Protein AF-A0A4W5M782-F1 (afdb_monomer)

Nearest PDB structures (foldseek):
  8wnt-assembly1_B  TM=6.513E-01  e=7.048E-03  Homo sapiens
  8ida-assembly1_B  TM=6.377E-01  e=9.836E-03  Homo sapiens

Organism: NCBI:txid62062

Secondary structure (DSSP, 8-state):
-HHHHHHHHHHHHH-TTSPPS----THHHHHHHHHHHHHHHHHHHHH-HHHHHHHHHHHHHHHHHHHHHHHS-TTSS-HHHHHHHHHHHHHHHHHHHHHHHHHHHHHHHH-

Foldseek 3Di:
DLVVLVVVVVCCVPPVPDDDPDDDDNVVSVVVSVCCCVCVLVVCCVVPVPVSVVVVVVVVVVVVVVVCVVPDDPVPDPVVVVVCVVVVVVVVVVVVVVVVVVVVVVVVVVD

Sequence (111 aa):
MGLSIAGQIYLRWKEPDRPRPLKLTLLYPIIFCCCTVLFLVAVPLYSDTINSLIGIAIALSGVPVYFLGIHLPESKCPPYITKLQHELPSLNKTLSSACFQIRTDLYSCLV

Solvent-accessible surface area (backbone atoms only — not comparable to full-atom values): 6604 Å² total; per-residue (Å²): 111,61,67,60,53,49,50,58,53,49,49,51,71,76,52,70,85,63,91,71,98,68,95,72,69,74,64,57,64,52,54,48,43,54,52,48,52,56,48,67,48,50,51,46,48,70,76,42,40,68,66,45,48,52,53,50,52,56,60,55,50,49,53,62,52,48,52,47,63,73,71,47,58,88,90,66,64,60,73,65,58,60,52,48,63,62,55,52,55,59,55,51,51,53,53,54,52,48,52,52,48,53,52,51,56,54,52,65,76,75,109

Structure (mmCIF, N/CA/C/O backbone):
data_AF-A0A4W5M782-F1
#
_entry.id   AF-A0A4W5M782-F1
#
loop_
_atom_site.group_PDB
_atom_site.id
_atom_site.type_symbol
_atom_site.label_atom_id
_atom_site.label_alt_id
_atom_site.label_comp_id
_atom_site.label_asym_id
_atom_site.label_entity_id
_atom_site.label_seq_id
_atom_site.pdbx_PDB_ins_code
_atom_site.Cartn_x
_atom_site.Cartn_y
_atom_site.Cartn_z
_atom_site.occupancy
_atom_site.B_iso_or_equiv
_atom_site.auth_seq_id
_atom_site.auth_comp_id
_atom_site.auth_asym_id
_atom_site.auth_atom_id
_atom_site.pdbx_PDB_model_num
ATOM 1 N N . MET A 1 1 ? -0.919 2.264 -5.252 1.00 66.44 1 MET A N 1
ATOM 2 C CA . MET A 1 1 ? -1.216 3.046 -6.476 1.00 66.44 1 MET A CA 1
ATOM 3 C C . MET A 1 1 ? -2.379 2.461 -7.280 1.00 66.44 1 MET A C 1
ATOM 5 O O . MET A 1 1 ? -3.352 3.172 -7.490 1.00 66.44 1 MET A O 1
ATOM 9 N N . GLY A 1 2 ? -2.348 1.174 -7.664 1.00 76.75 2 GLY A N 1
ATOM 10 C CA . GLY A 1 2 ? -3.440 0.545 -8.435 1.00 76.75 2 GLY A CA 1
ATOM 11 C C . GLY A 1 2 ? -4.813 0.561 -7.745 1.00 76.75 2 GLY A C 1
ATOM 12 O O . GLY A 1 2 ? -5.808 0.905 -8.372 1.00 76.75 2 GLY A O 1
ATOM 13 N N . LEU A 1 3 ? -4.864 0.305 -6.431 1.00 80.25 3 LEU A N 1
ATOM 14 C CA . LEU A 1 3 ? -6.109 0.346 -5.643 1.00 80.25 3 LEU A CA 1
ATOM 15 C C . LEU A 1 3 ? -6.786 1.726 -5.651 1.00 80.25 3 LEU A C 1
ATOM 17 O O . LEU A 1 3 ? -8.007 1.815 -5.725 1.00 80.25 3 LEU A O 1
ATOM 21 N N . SER A 1 4 ? -6.008 2.811 -5.631 1.00 82.69 4 SER A N 1
ATOM 22 C CA . SER A 1 4 ? -6.537 4.179 -5.691 1.00 82.69 4 SER A CA 1
ATOM 23 C C . SER A 1 4 ? -7.182 4.471 -7.049 1.00 82.69 4 SER A C 1
ATOM 25 O O . SER A 1 4 ? -8.255 5.068 -7.107 1.00 82.69 4 SER A O 1
ATOM 27 N N . ILE A 1 5 ? -6.571 3.998 -8.142 1.00 83.25 5 ILE A N 1
ATOM 28 C CA . ILE A 1 5 ? -7.117 4.114 -9.504 1.00 83.25 5 ILE A CA 1
ATOM 29 C C . ILE A 1 5 ? -8.385 3.264 -9.639 1.00 83.25 5 ILE A C 1
ATOM 31 O O . ILE A 1 5 ? -9.397 3.747 -10.147 1.00 83.25 5 ILE A O 1
ATOM 35 N N . ALA A 1 6 ? -8.363 2.032 -9.126 1.00 82.94 6 ALA A N 1
ATOM 36 C CA . ALA A 1 6 ? -9.532 1.160 -9.087 1.00 82.94 6 ALA A CA 1
ATOM 37 C C . ALA A 1 6 ? -10.683 1.793 -8.290 1.00 82.94 6 ALA A C 1
ATOM 39 O O . ALA A 1 6 ? -11.818 1.767 -8.752 1.00 82.94 6 ALA A O 1
ATOM 40 N N . GLY A 1 7 ? -10.399 2.450 -7.161 1.00 84.81 7 GLY A N 1
ATOM 41 C CA . GLY A 1 7 ? -11.391 3.206 -6.391 1.00 84.81 7 GLY A CA 1
ATOM 42 C C . GLY A 1 7 ? -11.995 4.372 -7.180 1.00 84.81 7 GLY A C 1
ATOM 43 O O . GLY A 1 7 ? -13.209 4.565 -7.169 1.00 84.81 7 GLY A O 1
ATOM 44 N N . GLN A 1 8 ? -11.176 5.109 -7.936 1.00 80.88 8 GLN A N 1
ATOM 45 C CA . GLN A 1 8 ? -11.651 6.179 -8.824 1.00 80.88 8 GLN A CA 1
ATOM 46 C C . GLN A 1 8 ? -12.520 5.655 -9.982 1.00 80.88 8 GLN A C 1
ATOM 48 O O . GLN A 1 8 ? -13.463 6.332 -10.399 1.00 80.88 8 GLN A O 1
ATOM 53 N N . ILE A 1 9 ? -12.226 4.463 -10.511 1.00 82.81 9 ILE A N 1
ATOM 54 C CA . ILE A 1 9 ? -13.053 3.782 -11.522 1.00 82.81 9 ILE A CA 1
ATOM 55 C C . ILE A 1 9 ? -14.350 3.259 -10.889 1.00 82.81 9 ILE A C 1
ATOM 57 O O . ILE A 1 9 ? -15.429 3.455 -11.442 1.00 82.81 9 ILE A O 1
ATOM 61 N N . TYR A 1 10 ? -14.266 2.670 -9.699 1.00 84.56 10 TYR A N 1
ATOM 62 C CA . TYR A 1 10 ? -15.411 2.147 -8.959 1.00 84.56 10 TYR A CA 1
ATOM 63 C C . TYR A 1 10 ? -16.421 3.252 -8.614 1.00 84.56 10 TYR A C 1
ATOM 65 O O . TYR A 1 10 ? -17.614 3.107 -8.872 1.00 84.56 10 TYR A O 1
ATOM 73 N N . LEU A 1 11 ? -15.945 4.403 -8.128 1.00 80.31 11 LEU A N 1
ATOM 74 C CA . LEU A 1 11 ? -16.775 5.586 -7.865 1.00 80.31 11 LEU A CA 1
ATOM 75 C C . LEU A 1 11 ? -17.419 6.156 -9.140 1.00 80.31 11 LEU A C 1
ATOM 77 O O . LEU A 1 11 ? -18.505 6.727 -9.073 1.00 80.31 11 LEU A O 1
ATOM 81 N N . ARG A 1 12 ? -16.790 5.994 -10.315 1.00 77.19 12 ARG A N 1
ATOM 82 C CA . ARG A 1 12 ? -17.419 6.351 -11.600 1.00 77.19 12 ARG A CA 1
ATOM 83 C C . ARG A 1 12 ? -18.587 5.439 -11.957 1.00 77.19 12 ARG A C 1
ATOM 85 O O . ARG A 1 12 ? -19.510 5.915 -12.608 1.00 77.19 12 ARG A O 1
ATOM 92 N N . TRP A 1 13 ? -18.546 4.173 -11.547 1.00 75.81 13 TRP A N 1
ATOM 93 C CA . TRP A 1 13 ? -19.616 3.223 -11.838 1.00 75.81 13 TRP A CA 1
ATOM 94 C C . TRP A 1 13 ? -20.764 3.306 -10.826 1.00 75.81 13 TRP A C 1
ATOM 96 O O . TRP A 1 13 ? -21.921 3.191 -11.212 1.00 75.81 13 TRP A O 1
ATOM 106 N N . LYS A 1 14 ? -20.455 3.556 -9.546 1.00 79.81 14 LYS A N 1
ATOM 107 C CA . LYS A 1 14 ? -21.457 3.607 -8.470 1.00 79.81 14 LYS A CA 1
ATOM 108 C C . LYS A 1 14 ? -22.229 4.929 -8.389 1.00 79.81 14 LYS A C 1
ATOM 110 O O . LYS A 1 14 ? -23.407 4.909 -8.060 1.00 79.81 14 LYS A O 1
ATOM 115 N N . GLU A 1 15 ? -21.590 6.062 -8.688 1.00 77.69 15 GLU A N 1
ATOM 116 C CA . GLU A 1 15 ? -22.208 7.396 -8.600 1.00 77.69 15 GLU A CA 1
ATOM 117 C C . GLU A 1 15 ? -21.916 8.215 -9.871 1.00 77.69 15 GLU A C 1
ATOM 119 O O . GLU A 1 15 ? -20.975 9.019 -9.887 1.00 77.69 15 GLU A O 1
ATOM 124 N N . PRO A 1 16 ? -22.674 8.012 -10.968 1.00 70.50 16 PRO A N 1
ATOM 125 C CA . PRO A 1 16 ? -22.438 8.692 -12.242 1.00 70.50 16 PRO A CA 1
ATOM 126 C C . PRO A 1 16 ? -22.775 10.196 -12.212 1.00 70.50 16 PRO A C 1
ATOM 128 O O . PRO A 1 16 ? -22.051 10.960 -12.852 1.00 70.50 16 PRO A O 1
ATOM 131 N N . ASP A 1 17 ? -23.769 10.619 -11.421 1.00 70.25 17 ASP A N 1
ATOM 132 C CA . ASP A 1 17 ? -24.411 11.951 -11.474 1.00 70.25 17 ASP A CA 1
ATOM 133 C C . ASP A 1 17 ? -23.701 13.094 -10.725 1.00 70.25 17 ASP A C 1
ATOM 135 O O . ASP A 1 17 ? -24.172 14.232 -10.706 1.00 70.25 17 ASP A O 1
ATOM 139 N N . ARG A 1 18 ? -22.549 12.845 -10.095 1.00 74.00 18 ARG A N 1
ATOM 140 C CA . ARG A 1 18 ? -21.767 13.927 -9.472 1.00 74.00 18 ARG A CA 1
ATOM 141 C C . ARG A 1 18 ? -21.149 14.823 -10.563 1.00 74.00 18 ARG A C 1
ATOM 143 O O . ARG A 1 18 ? -20.486 14.287 -11.453 1.00 74.00 18 ARG A O 1
ATOM 150 N N . PRO A 1 19 ? -21.268 16.166 -10.495 1.00 67.06 19 PRO A N 1
ATOM 151 C CA . PRO A 1 19 ? -20.644 17.066 -11.467 1.00 67.06 19 PRO A CA 1
ATOM 152 C C . PRO A 1 19 ? -19.114 16.937 -11.404 1.00 67.06 19 PRO A C 1
ATOM 154 O O . PRO A 1 19 ? -18.500 17.191 -10.367 1.00 67.06 19 PRO A O 1
ATOM 157 N N . ARG A 1 20 ? -18.487 16.496 -12.506 1.00 67.38 20 ARG A N 1
ATOM 158 C CA . ARG A 1 20 ? -17.038 16.226 -12.568 1.00 67.38 20 ARG A CA 1
ATOM 159 C C . ARG A 1 20 ? -16.299 17.359 -13.299 1.00 67.38 20 ARG A C 1
ATOM 161 O O . ARG A 1 20 ? -16.560 17.556 -14.484 1.00 67.38 20 ARG A O 1
ATOM 168 N N . PRO A 1 21 ? -15.331 18.045 -12.660 1.00 60.12 21 PRO A N 1
ATOM 169 C CA . PRO A 1 21 ? -14.547 19.116 -13.288 1.00 60.12 21 PRO A CA 1
ATOM 170 C C . PRO A 1 21 ? -13.463 18.627 -14.275 1.00 60.12 21 PRO A C 1
ATOM 172 O O . PRO A 1 21 ? -12.830 19.444 -14.933 1.00 60.12 21 PRO A O 1
ATOM 175 N N . LEU A 1 22 ? -13.239 17.310 -14.414 1.00 61.69 22 LEU A N 1
ATOM 176 C CA . LEU A 1 22 ? -12.180 16.721 -15.249 1.00 61.69 22 LEU A CA 1
ATOM 177 C C . LEU A 1 22 ? -12.740 15.629 -16.181 1.00 61.69 22 LEU A C 1
ATOM 179 O O . LEU A 1 22 ? -13.140 14.549 -15.734 1.00 61.69 22 LEU A O 1
ATOM 183 N N . LYS A 1 23 ? -12.746 15.901 -17.491 1.00 56.38 23 LYS A N 1
ATOM 184 C CA . LYS A 1 23 ? -13.164 14.973 -18.557 1.00 56.38 23 LYS A CA 1
ATOM 185 C C . LYS A 1 23 ? -11.955 14.163 -19.038 1.00 56.38 23 LYS A C 1
ATOM 187 O O . LYS A 1 23 ? -11.304 14.543 -20.001 1.00 56.38 23 LYS A O 1
ATOM 192 N N . LEU A 1 24 ? -11.630 13.068 -18.348 1.00 65.56 24 LEU A N 1
ATOM 193 C CA . LEU A 1 24 ? -10.604 12.118 -18.799 1.00 65.56 24 LEU A CA 1
ATOM 194 C C . LEU A 1 24 ? -11.236 10.804 -19.267 1.00 65.56 24 LEU A C 1
ATOM 196 O O . LEU A 1 24 ? -12.088 10.238 -18.578 1.00 65.56 24 LEU A O 1
ATOM 200 N N . THR A 1 25 ? -10.778 10.315 -20.420 1.00 73.25 25 THR A N 1
ATOM 201 C CA . THR A 1 25 ? -11.192 9.048 -21.032 1.00 73.25 25 THR A CA 1
ATOM 202 C C . THR A 1 25 ? -10.815 7.870 -20.131 1.00 73.25 25 THR A C 1
ATOM 204 O O . THR A 1 25 ? -9.649 7.682 -19.788 1.00 73.25 25 THR A O 1
ATOM 207 N N . LEU A 1 26 ? -11.802 7.043 -19.778 1.00 72.69 26 LEU A N 1
ATOM 208 C CA . LEU A 1 26 ? -11.675 5.885 -18.875 1.00 72.69 26 LEU A CA 1
ATOM 209 C C . LEU A 1 26 ? -10.728 4.786 -19.401 1.00 72.69 26 LEU A C 1
ATOM 211 O O . LEU A 1 26 ? -10.291 3.924 -18.649 1.00 72.69 26 LEU A O 1
ATOM 215 N N . LEU A 1 27 ? -10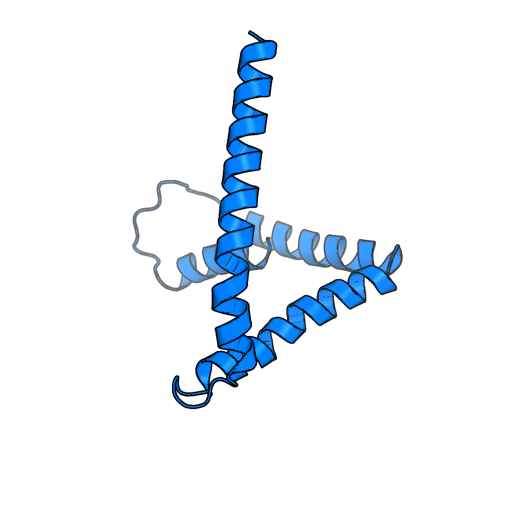.363 4.860 -20.678 1.00 79.44 27 LEU A N 1
ATOM 216 C CA . LEU A 1 27 ? -9.448 3.948 -21.360 1.00 79.44 27 LEU A CA 1
ATOM 217 C C . LEU A 1 27 ? -8.000 4.082 -20.843 1.00 79.44 27 LEU A C 1
ATOM 219 O O . LEU A 1 27 ? -7.319 3.085 -20.610 1.00 79.44 27 LEU A O 1
ATOM 223 N N . TYR A 1 28 ? -7.556 5.313 -20.571 1.00 80.94 28 TYR A N 1
ATOM 224 C CA . TYR A 1 28 ? -6.203 5.605 -20.088 1.00 80.94 28 TYR A CA 1
ATOM 225 C C . TYR A 1 28 ? -5.870 4.954 -18.728 1.00 80.94 28 TYR A C 1
ATOM 227 O O . TYR A 1 28 ? -4.857 4.257 -18.640 1.00 80.94 28 TYR A O 1
ATOM 235 N N . PRO A 1 29 ? -6.696 5.095 -17.666 1.00 79.38 29 PRO A N 1
ATOM 236 C CA . PRO A 1 29 ? -6.397 4.484 -16.373 1.00 79.38 29 PRO A CA 1
ATOM 237 C C . PRO A 1 29 ? -6.450 2.951 -16.397 1.00 79.38 29 PRO A C 1
ATOM 239 O O . PRO A 1 29 ? -5.753 2.331 -15.600 1.00 79.38 29 PRO A O 1
ATOM 242 N N . ILE A 1 30 ? -7.228 2.335 -17.297 1.00 82.81 30 ILE A N 1
ATOM 243 C CA . ILE A 1 30 ? -7.296 0.870 -17.425 1.00 82.81 30 ILE A CA 1
ATOM 244 C C . ILE A 1 30 ? -5.990 0.328 -18.014 1.00 82.81 30 ILE A C 1
ATOM 246 O O . ILE A 1 30 ? -5.364 -0.537 -17.402 1.00 82.81 30 ILE A O 1
ATOM 250 N N . ILE A 1 31 ? -5.541 0.877 -19.150 1.00 86.44 31 ILE A N 1
ATOM 251 C CA . ILE A 1 31 ? -4.278 0.465 -19.787 1.00 86.44 31 ILE A CA 1
ATOM 252 C C . ILE A 1 31 ? -3.101 0.716 -18.846 1.00 86.44 31 ILE A C 1
ATOM 254 O O . ILE A 1 31 ? -2.262 -0.166 -18.658 1.00 86.44 31 ILE A O 1
ATOM 258 N N . PHE A 1 32 ? -3.061 1.894 -18.216 1.00 83.44 32 PHE A N 1
ATOM 259 C CA . PHE A 1 32 ? -2.023 2.219 -17.246 1.00 83.44 32 PHE A CA 1
ATOM 260 C C . PHE A 1 32 ? -2.025 1.222 -16.083 1.00 83.44 32 PHE A C 1
ATOM 262 O O . PHE A 1 32 ? -0.982 0.665 -15.769 1.00 83.44 32 PHE A O 1
ATOM 269 N N . CYS A 1 33 ? -3.185 0.913 -15.493 1.00 84.88 33 CYS A N 1
ATOM 270 C CA . CYS A 1 33 ? -3.271 -0.048 -14.392 1.00 84.88 33 CYS A CA 1
ATOM 271 C C . CYS A 1 33 ? -2.766 -1.443 -14.799 1.00 84.88 33 CYS A C 1
ATOM 273 O O . CYS A 1 33 ? -1.949 -2.016 -14.081 1.00 84.88 33 CYS A O 1
ATOM 275 N N . CYS A 1 34 ? -3.175 -1.964 -15.961 1.00 85.56 34 CYS A N 1
ATOM 276 C CA . CYS A 1 34 ? -2.710 -3.265 -16.451 1.00 85.56 34 CYS A CA 1
ATOM 277 C C . CYS A 1 34 ? -1.193 -3.293 -16.680 1.00 85.56 34 CYS A C 1
ATOM 279 O O . CYS A 1 34 ? -0.520 -4.177 -16.151 1.00 85.56 34 CYS A O 1
ATOM 281 N N . CYS A 1 35 ? -0.643 -2.319 -17.411 1.00 85.25 35 CYS A N 1
ATOM 282 C CA . CYS A 1 35 ? 0.798 -2.247 -17.662 1.00 85.25 35 CYS A CA 1
ATOM 283 C C . CYS A 1 35 ? 1.591 -2.063 -16.368 1.00 85.25 35 CYS A C 1
ATOM 285 O O . CYS A 1 35 ? 2.584 -2.749 -16.150 1.00 85.25 35 CYS A O 1
ATOM 287 N N . THR A 1 36 ? 1.151 -1.164 -15.489 1.00 84.81 36 THR A N 1
ATOM 288 C CA . THR A 1 36 ? 1.831 -0.883 -14.226 1.00 84.81 36 THR A CA 1
ATOM 289 C C . THR A 1 36 ? 1.793 -2.085 -13.293 1.00 84.81 36 THR A C 1
ATOM 291 O O . THR A 1 36 ? 2.823 -2.409 -12.722 1.00 84.81 36 THR A O 1
ATOM 294 N N . VAL A 1 37 ? 0.660 -2.773 -13.137 1.00 84.38 37 VAL A N 1
ATOM 295 C CA . VAL A 1 37 ? 0.588 -3.959 -12.270 1.00 84.38 37 VAL A CA 1
ATOM 296 C C . VAL A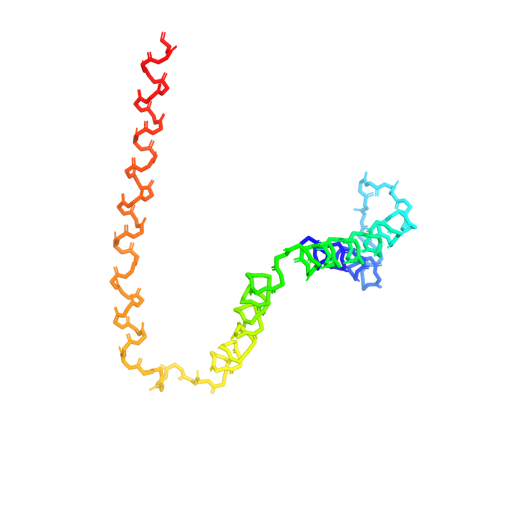 1 37 ? 1.433 -5.093 -12.839 1.00 84.38 37 VAL A C 1
ATOM 298 O O . VAL A 1 37 ? 2.236 -5.656 -12.108 1.00 84.38 37 VAL A O 1
ATOM 301 N N . LEU A 1 38 ? 1.320 -5.402 -14.132 1.00 84.19 38 LEU A N 1
ATOM 302 C CA . LEU A 1 38 ? 2.101 -6.488 -14.728 1.00 84.19 38 LEU A CA 1
ATOM 303 C C . LEU A 1 38 ? 3.604 -6.196 -14.682 1.00 84.19 38 LEU A C 1
ATOM 305 O O . LEU A 1 38 ? 4.375 -7.047 -14.255 1.00 84.19 38 LEU A O 1
ATOM 309 N N . PHE A 1 39 ? 4.022 -4.986 -15.055 1.00 84.56 39 PHE A N 1
ATOM 310 C CA . PHE A 1 39 ? 5.437 -4.628 -15.117 1.00 84.56 39 PHE A CA 1
ATOM 311 C C . PHE A 1 39 ? 6.037 -4.361 -13.730 1.00 84.56 39 PHE A C 1
ATOM 313 O O . PHE A 1 39 ? 7.073 -4.928 -13.396 1.00 84.56 39 PHE A O 1
ATOM 320 N N . LEU A 1 40 ? 5.385 -3.555 -12.881 1.00 82.88 40 LEU A N 1
ATOM 321 C CA . LEU A 1 40 ? 5.912 -3.240 -11.546 1.00 82.88 40 LEU A CA 1
ATOM 322 C C . LEU A 1 40 ? 5.806 -4.394 -10.560 1.00 82.88 40 LEU A C 1
ATOM 324 O O . LEU A 1 40 ? 6.484 -4.342 -9.544 1.00 82.88 40 LEU A O 1
ATOM 328 N N . VAL A 1 41 ? 4.963 -5.399 -10.797 1.00 83.81 41 VAL A N 1
ATOM 329 C CA . VAL A 1 41 ? 4.982 -6.610 -9.968 1.00 83.81 41 VAL A CA 1
ATOM 330 C C . VAL A 1 41 ? 6.012 -7.594 -10.512 1.00 83.81 41 VAL A C 1
ATOM 332 O O . VAL A 1 41 ? 6.807 -8.093 -9.726 1.00 83.81 41 VAL A O 1
ATOM 335 N N . ALA A 1 42 ? 6.070 -7.833 -11.828 1.00 83.94 42 ALA A N 1
ATOM 336 C CA . ALA A 1 42 ? 6.984 -8.827 -12.398 1.00 83.94 42 ALA A CA 1
ATOM 337 C C . ALA A 1 42 ? 8.468 -8.444 -12.276 1.00 83.94 42 ALA A C 1
ATOM 339 O O . ALA A 1 42 ? 9.291 -9.303 -11.969 1.00 83.94 42 ALA A O 1
ATOM 340 N N . VAL A 1 43 ? 8.819 -7.170 -12.482 1.00 84.75 43 VAL A N 1
ATOM 341 C CA . VAL A 1 43 ? 10.215 -6.697 -12.445 1.00 84.75 43 VAL A CA 1
ATOM 342 C C . VAL A 1 43 ? 10.883 -6.911 -11.074 1.00 84.75 43 VAL A C 1
ATOM 344 O O . VAL A 1 43 ? 11.912 -7.583 -11.028 1.00 84.75 43 VAL A O 1
ATOM 347 N N . PRO A 1 44 ? 10.333 -6.426 -9.943 1.00 80.25 44 PRO A N 1
ATOM 348 C CA . PRO A 1 44 ? 10.926 -6.683 -8.630 1.00 80.25 44 PRO A CA 1
ATOM 349 C C . PRO A 1 44 ? 10.803 -8.148 -8.202 1.00 80.25 44 PRO A C 1
ATOM 351 O O . PRO A 1 44 ? 11.650 -8.610 -7.441 1.00 80.25 44 PRO A O 1
ATOM 354 N N . LEU A 1 45 ? 9.812 -8.899 -8.707 1.00 82.19 45 LEU A N 1
ATOM 355 C CA . LEU A 1 45 ? 9.768 -10.348 -8.486 1.00 82.19 45 LEU A CA 1
ATOM 356 C C . LEU A 1 45 ? 10.939 -11.065 -9.168 1.00 82.19 45 LEU A C 1
ATOM 358 O O . LEU A 1 45 ? 11.365 -12.100 -8.673 1.00 82.19 45 LEU A O 1
ATOM 362 N N . TYR A 1 46 ? 11.432 -10.545 -10.295 1.00 80.75 46 TYR A N 1
ATOM 363 C CA . TYR A 1 46 ? 12.543 -11.134 -11.039 1.00 80.75 46 TYR A CA 1
ATOM 364 C C . TYR A 1 46 ? 13.912 -10.736 -10.473 1.00 80.75 46 TYR A C 1
ATOM 366 O O . TYR A 1 46 ? 14.794 -11.581 -10.367 1.00 80.75 46 TYR A O 1
ATOM 374 N N . SER A 1 47 ? 14.095 -9.466 -10.102 1.00 82.38 47 SER A N 1
ATOM 375 C CA . SER A 1 47 ? 15.386 -8.963 -9.612 1.00 82.38 47 SER A CA 1
ATOM 376 C C . SER A 1 47 ? 15.653 -9.286 -8.139 1.00 82.38 47 SER A C 1
ATOM 378 O O . SER A 1 47 ? 16.759 -9.697 -7.814 1.00 82.38 47 SER A O 1
ATOM 380 N N . ASP A 1 48 ? 14.653 -9.140 -7.263 1.00 83.69 48 ASP A N 1
ATOM 381 C CA . ASP A 1 48 ? 14.801 -9.281 -5.806 1.00 83.69 48 ASP A CA 1
ATOM 382 C C . ASP A 1 48 ? 13.583 -9.993 -5.200 1.00 83.69 48 ASP A C 1
ATOM 384 O O . ASP A 1 48 ? 12.842 -9.456 -4.365 1.00 83.69 48 ASP A O 1
ATOM 388 N N . THR A 1 49 ? 13.368 -11.241 -5.625 1.00 85.81 49 THR A N 1
ATOM 389 C CA . THR A 1 49 ? 12.187 -12.040 -5.270 1.00 85.81 49 THR A CA 1
ATOM 390 C C . THR A 1 49 ? 11.977 -12.154 -3.762 1.00 85.81 49 THR A C 1
ATOM 392 O O . THR A 1 49 ? 10.849 -12.029 -3.297 1.00 85.81 49 THR A O 1
ATOM 395 N N . ILE A 1 50 ? 13.045 -12.366 -2.983 1.00 90.56 50 ILE A N 1
ATOM 396 C CA . ILE A 1 50 ? 12.949 -12.576 -1.529 1.00 90.56 50 ILE A CA 1
ATOM 397 C C . ILE A 1 50 ? 12.445 -11.316 -0.825 1.00 90.56 50 ILE A C 1
ATOM 399 O O . ILE A 1 50 ? 11.477 -11.372 -0.066 1.00 90.56 50 ILE A O 1
ATOM 403 N N . ASN A 1 51 ? 13.047 -10.166 -1.121 1.00 89.12 51 ASN A N 1
ATOM 404 C CA . ASN A 1 51 ? 12.667 -8.902 -0.494 1.00 89.12 51 ASN A CA 1
ATOM 405 C C . ASN A 1 51 ? 11.259 -8.471 -0.928 1.00 89.12 51 ASN A C 1
ATOM 407 O O . ASN A 1 51 ? 10.469 -8.003 -0.103 1.00 89.12 51 ASN A O 1
ATOM 411 N N . SER A 1 52 ? 10.913 -8.688 -2.201 1.00 89.00 52 SER A N 1
ATOM 412 C CA . SER A 1 52 ? 9.568 -8.431 -2.722 1.00 89.00 52 SER A CA 1
ATOM 413 C C . SER A 1 52 ? 8.513 -9.320 -2.050 1.00 89.00 52 SER A C 1
ATOM 415 O O . SER A 1 52 ? 7.472 -8.828 -1.609 1.00 89.00 52 SER A O 1
ATOM 417 N N . LEU A 1 53 ? 8.805 -10.614 -1.889 1.00 89.81 53 LEU A N 1
ATOM 418 C CA . LEU A 1 53 ? 7.897 -11.577 -1.268 1.00 89.81 53 LEU A CA 1
ATOM 419 C C . LEU A 1 53 ? 7.643 -11.255 0.207 1.00 89.81 53 LEU A C 1
ATOM 421 O O . LEU A 1 53 ? 6.499 -11.339 0.652 1.00 89.81 53 LEU A O 1
ATOM 425 N N . ILE A 1 54 ? 8.670 -10.831 0.948 1.00 93.25 54 ILE A N 1
ATOM 426 C CA . ILE A 1 54 ? 8.512 -10.361 2.333 1.00 93.25 54 ILE A CA 1
ATOM 427 C C . ILE A 1 54 ? 7.561 -9.156 2.375 1.00 93.25 54 ILE A C 1
ATOM 429 O O . ILE A 1 54 ? 6.640 -9.129 3.191 1.00 93.25 54 ILE A O 1
ATOM 433 N N . GLY A 1 55 ? 7.720 -8.194 1.461 1.00 89.94 55 GLY A N 1
ATOM 434 C CA . GLY A 1 55 ? 6.815 -7.046 1.350 1.00 89.94 55 GLY A CA 1
ATOM 435 C C . GLY A 1 55 ? 5.362 -7.451 1.072 1.00 89.94 55 GLY A C 1
ATOM 436 O O . GLY A 1 55 ? 4.442 -6.934 1.708 1.00 89.94 55 GLY A O 1
ATOM 437 N N . ILE A 1 56 ? 5.147 -8.421 0.179 1.00 89.69 56 ILE A N 1
ATOM 438 C CA . ILE A 1 56 ? 3.814 -8.971 -0.117 1.00 89.69 56 ILE A CA 1
ATOM 439 C C . ILE A 1 56 ? 3.243 -9.698 1.106 1.00 89.69 56 ILE A C 1
ATOM 441 O O . ILE A 1 56 ? 2.077 -9.498 1.440 1.00 89.69 56 ILE A O 1
ATOM 445 N N . ALA A 1 57 ? 4.048 -10.497 1.807 1.00 92.88 57 ALA A N 1
ATOM 446 C CA . ALA A 1 57 ? 3.622 -11.212 3.007 1.00 92.88 57 ALA A CA 1
ATOM 447 C C . ALA A 1 57 ? 3.200 -10.249 4.129 1.00 92.88 57 ALA A C 1
ATOM 449 O O . ALA A 1 57 ? 2.186 -10.483 4.785 1.00 92.88 57 ALA A O 1
ATOM 450 N N . ILE A 1 58 ? 3.921 -9.137 4.309 1.00 94.12 58 ILE A N 1
ATOM 451 C CA . ILE A 1 58 ? 3.559 -8.077 5.263 1.00 94.12 58 ILE A CA 1
ATOM 452 C C . ILE A 1 58 ? 2.265 -7.370 4.835 1.00 94.12 58 ILE A C 1
ATOM 454 O O . ILE A 1 58 ? 1.398 -7.100 5.663 1.00 94.12 58 ILE A O 1
ATOM 458 N N . ALA A 1 59 ? 2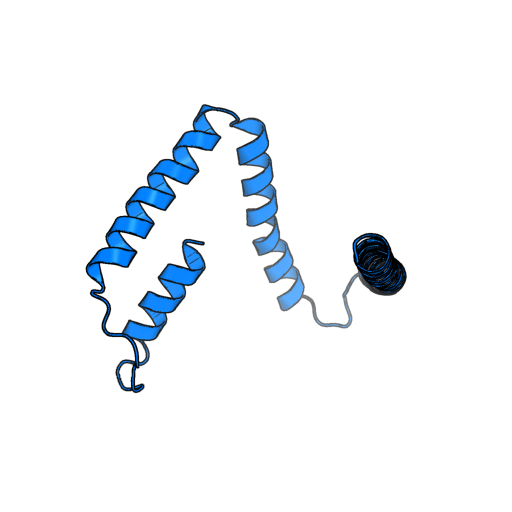.091 -7.090 3.542 1.00 91.06 59 ALA A N 1
ATOM 459 C CA . ALA A 1 59 ? 0.848 -6.500 3.051 1.00 91.06 59 ALA A CA 1
ATOM 460 C C . ALA A 1 59 ? -0.352 -7.445 3.259 1.00 91.06 59 ALA A C 1
ATOM 462 O O . ALA A 1 59 ? -1.420 -7.007 3.691 1.00 91.06 59 ALA A O 1
ATOM 463 N N . LEU A 1 60 ? -0.170 -8.745 3.000 1.00 92.00 60 LEU A N 1
ATOM 464 C CA . LEU A 1 60 ? -1.197 -9.768 3.194 1.00 92.00 60 LEU A CA 1
ATOM 465 C C . LEU A 1 60 ? -1.509 -10.012 4.668 1.00 92.00 60 LEU A C 1
ATOM 467 O O . LEU A 1 60 ? -2.673 -10.237 4.985 1.00 92.00 60 LEU A O 1
ATOM 471 N N . SER A 1 61 ? -0.526 -9.921 5.570 1.00 94.75 61 SER A N 1
ATOM 472 C CA . SER A 1 61 ? -0.749 -10.053 7.017 1.00 94.75 61 SER A CA 1
ATOM 473 C C . SER A 1 61 ? -1.589 -8.908 7.601 1.00 94.75 61 SER A C 1
ATOM 475 O O . SER A 1 61 ? -2.235 -9.085 8.633 1.00 94.75 61 SER A O 1
ATOM 477 N N . GLY A 1 62 ? -1.706 -7.778 6.897 1.00 90.56 62 GLY A N 1
ATOM 478 C CA . GLY A 1 62 ? -2.680 -6.736 7.220 1.00 90.56 62 GLY A CA 1
ATOM 479 C C . GLY A 1 62 ? -4.137 -7.224 7.179 1.00 90.56 62 GLY A C 1
ATOM 480 O O . GLY A 1 62 ? -4.959 -6.746 7.957 1.00 90.56 62 GLY A O 1
ATOM 481 N N . VAL A 1 63 ? -4.464 -8.212 6.334 1.00 92.00 63 VAL A N 1
ATOM 482 C CA . VAL A 1 63 ? -5.822 -8.779 6.213 1.00 92.00 63 VAL A CA 1
ATOM 483 C C . VAL A 1 63 ? -6.251 -9.570 7.458 1.00 92.00 63 VAL A C 1
ATOM 485 O O . VAL A 1 63 ? -7.305 -9.246 8.008 1.00 92.00 63 VAL A O 1
ATOM 488 N N . PRO A 1 64 ? -5.493 -10.568 7.961 1.00 87.31 64 PRO A N 1
ATOM 489 C CA . PRO A 1 64 ? -5.845 -11.248 9.201 1.00 87.31 64 PRO A CA 1
ATOM 490 C C . PRO A 1 64 ? -5.823 -10.293 10.399 1.00 87.31 64 PRO A C 1
ATOM 492 O O . PRO A 1 64 ? -6.678 -10.418 11.269 1.00 87.31 64 PRO A O 1
ATOM 495 N N . VAL A 1 65 ? -4.926 -9.298 10.429 1.00 88.06 65 VAL A N 1
ATOM 496 C CA . VAL A 1 65 ? -4.930 -8.264 11.480 1.00 88.06 65 VAL A CA 1
ATOM 497 C C . VAL A 1 65 ? -6.209 -7.423 11.430 1.00 88.06 65 VAL A C 1
ATOM 499 O O . VAL A 1 65 ? -6.805 -7.169 12.475 1.00 88.06 65 VAL A O 1
ATOM 502 N N . TYR A 1 66 ? -6.678 -7.042 10.239 1.00 87.06 66 TYR A N 1
ATOM 503 C CA . TYR A 1 66 ? -7.961 -6.356 10.072 1.00 87.06 66 TYR A CA 1
ATOM 504 C C . TYR A 1 66 ? -9.128 -7.226 10.549 1.00 87.06 66 TYR A C 1
ATOM 506 O O . TYR A 1 66 ? -9.963 -6.757 11.318 1.00 87.06 66 TYR A O 1
ATOM 514 N N . PHE A 1 67 ? -9.156 -8.505 10.161 1.00 85.56 67 PHE A N 1
ATOM 515 C CA . PHE A 1 67 ? -10.186 -9.450 10.597 1.00 85.56 67 PHE A CA 1
ATOM 516 C C . PHE A 1 67 ? -10.216 -9.631 12.117 1.00 85.56 67 PHE A C 1
ATOM 518 O O . PHE A 1 67 ? -11.299 -9.641 12.700 1.00 85.56 67 PHE A O 1
ATOM 525 N N . LEU A 1 68 ? -9.051 -9.727 12.758 1.00 81.44 68 LEU A N 1
ATOM 526 C CA . LEU A 1 68 ? -8.938 -9.758 14.215 1.00 81.44 68 LEU A CA 1
ATOM 527 C C . LEU A 1 68 ? -9.444 -8.445 14.827 1.00 81.44 68 LEU A C 1
ATOM 529 O O . LEU A 1 68 ? -10.272 -8.480 15.727 1.00 81.44 68 LEU A O 1
ATOM 533 N N . GLY A 1 69 ? -9.034 -7.290 14.304 1.00 79.38 69 GLY A N 1
ATOM 534 C CA . GLY A 1 69 ? -9.482 -5.988 14.808 1.00 79.38 69 GLY A CA 1
ATOM 535 C C . GLY A 1 69 ? -10.999 -5.782 14.749 1.00 79.38 69 GLY A C 1
ATOM 536 O O . GLY A 1 69 ? -11.557 -5.184 15.661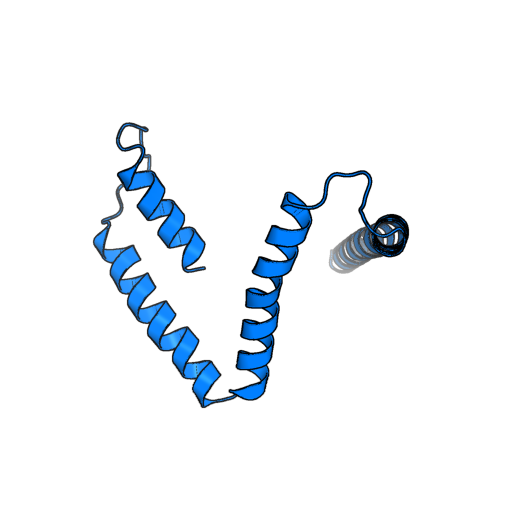 1.00 79.38 69 GLY A O 1
ATOM 537 N N . ILE A 1 70 ? -11.678 -6.296 13.717 1.00 81.94 70 ILE A N 1
ATOM 538 C CA . ILE A 1 70 ? -13.143 -6.178 13.603 1.00 81.94 70 ILE A CA 1
ATOM 539 C C . ILE A 1 70 ? -13.907 -7.249 14.399 1.00 81.94 70 ILE A C 1
ATOM 541 O O . ILE A 1 70 ? -15.026 -6.987 14.832 1.00 81.94 70 ILE A O 1
ATOM 545 N N . HIS A 1 71 ? -13.347 -8.454 14.574 1.00 74.12 71 HIS A N 1
ATOM 546 C CA . HIS A 1 71 ? -14.016 -9.551 15.292 1.00 74.12 71 HIS A CA 1
ATOM 547 C C . HIS A 1 71 ? -13.753 -9.523 16.800 1.00 74.12 71 HIS A C 1
ATOM 549 O O . HIS A 1 71 ? -14.489 -10.167 17.548 1.00 74.12 71 HIS A O 1
ATOM 555 N N . LEU A 1 72 ? -12.715 -8.820 17.263 1.00 67.25 72 LEU A N 1
ATOM 556 C CA . LEU A 1 72 ? -12.439 -8.66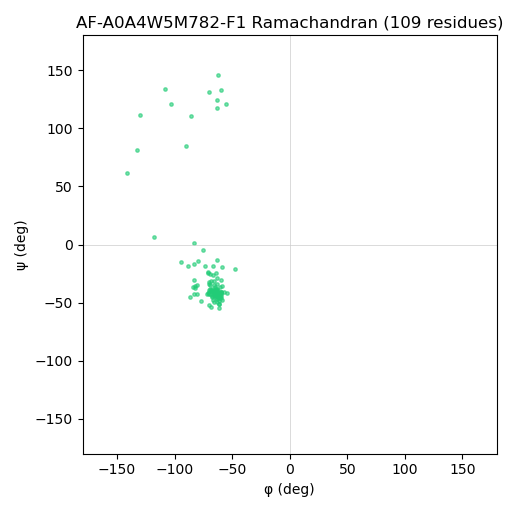7 18.686 1.00 67.25 72 LEU A CA 1
ATOM 557 C C . LEU A 1 72 ? -13.243 -7.473 19.239 1.00 67.25 72 LEU A C 1
ATOM 559 O O . LEU A 1 72 ? -12.922 -6.330 18.921 1.00 67.25 72 LEU A O 1
ATOM 563 N N . PRO A 1 73 ? -14.263 -7.696 20.092 1.00 58.94 73 PRO A N 1
ATOM 564 C CA . PRO A 1 73 ? -14.879 -6.614 20.849 1.00 58.94 73 PRO A CA 1
ATOM 565 C C . PRO A 1 73 ? -13.840 -5.987 21.790 1.00 58.94 73 PRO A C 1
ATOM 567 O O . PRO A 1 73 ? -12.994 -6.693 22.346 1.00 58.94 73 PRO A O 1
ATOM 570 N N . GLU A 1 74 ? -13.949 -4.675 22.007 1.00 60.66 74 GLU A N 1
ATOM 571 C CA . GLU A 1 74 ? -13.032 -3.806 22.775 1.00 60.66 74 GLU A CA 1
ATOM 572 C C . GLU A 1 74 ? -12.622 -4.370 24.158 1.00 60.66 74 GLU A C 1
ATOM 574 O O . GLU A 1 74 ? -11.564 -4.048 24.689 1.00 60.66 74 GLU A O 1
ATOM 579 N N . SER A 1 75 ? -13.414 -5.295 24.714 1.00 58.38 75 SER A N 1
ATOM 580 C CA . SER A 1 75 ? -13.182 -5.960 26.001 1.00 58.38 75 SER A CA 1
ATOM 581 C C . SER A 1 75 ? -12.170 -7.124 25.982 1.00 58.38 75 SER A C 1
ATOM 583 O O . SER A 1 75 ? -11.785 -7.588 27.058 1.00 58.38 75 SER A O 1
ATOM 585 N N . LYS A 1 76 ? -11.773 -7.655 24.816 1.00 60.38 76 LYS A N 1
ATOM 586 C CA . LYS A 1 76 ? -10.865 -8.822 24.702 1.00 60.38 76 LYS A CA 1
ATOM 587 C C . LYS A 1 76 ? -9.549 -8.511 23.992 1.00 60.38 76 LYS A C 1
ATOM 589 O O . LYS A 1 76 ? -8.764 -9.429 23.751 1.00 60.38 76 LYS A O 1
ATOM 594 N N . CYS A 1 77 ? -9.292 -7.242 23.677 1.00 62.81 77 CYS A N 1
ATOM 595 C CA . CYS A 1 77 ? -7.992 -6.812 23.183 1.00 62.81 77 CYS A CA 1
ATOM 596 C C . CYS A 1 77 ? -6.912 -7.239 24.194 1.00 62.81 77 CYS A C 1
ATOM 598 O O . CYS A 1 77 ? -7.001 -6.872 25.369 1.00 62.81 77 CYS A O 1
ATOM 600 N N . PRO A 1 78 ? -5.918 -8.052 23.791 1.00 64.75 78 PRO A N 1
ATOM 601 C CA . PRO A 1 78 ? -4.902 -8.527 24.714 1.00 64.75 78 PRO A CA 1
ATOM 602 C C . PRO A 1 78 ? -4.158 -7.321 25.313 1.00 64.75 78 PRO A C 1
ATOM 604 O O . PRO A 1 78 ? -3.742 -6.432 24.563 1.00 64.75 78 PRO A O 1
ATOM 607 N N . PRO A 1 79 ? -3.953 -7.277 26.645 1.00 68.56 79 PRO A N 1
ATOM 608 C CA . PRO A 1 79 ? -3.476 -6.089 27.363 1.00 68.56 79 PRO A CA 1
ATOM 609 C C . PRO A 1 79 ? -2.108 -5.583 26.879 1.00 68.56 79 PRO A C 1
ATOM 611 O O . PRO A 1 79 ? -1.762 -4.423 27.082 1.00 68.56 79 PRO A O 1
ATOM 614 N N . TYR A 1 80 ? -1.343 -6.433 26.194 1.00 71.56 80 TYR A N 1
ATOM 615 C CA . TYR A 1 80 ? -0.076 -6.085 25.563 1.00 71.56 80 TYR A CA 1
ATOM 616 C C . TYR A 1 80 ? -0.219 -5.057 24.423 1.00 71.56 80 TYR A C 1
ATOM 618 O O . TYR A 1 80 ? 0.587 -4.133 24.336 1.00 71.56 80 TYR A O 1
ATOM 626 N N . ILE A 1 81 ? -1.259 -5.156 23.584 1.00 73.12 81 ILE A N 1
ATOM 627 C CA . ILE A 1 81 ? -1.441 -4.255 22.430 1.00 73.12 81 ILE A CA 1
ATOM 628 C C . ILE A 1 81 ? -1.814 -2.848 22.905 1.00 73.12 81 ILE A C 1
ATOM 630 O O . ILE A 1 81 ? -1.245 -1.875 22.418 1.00 73.12 81 ILE A O 1
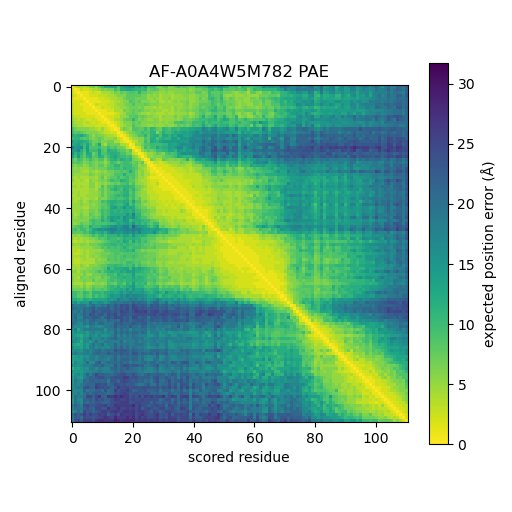ATOM 634 N N . THR A 1 82 ? -2.685 -2.730 23.911 1.00 69.62 82 THR A N 1
ATOM 635 C CA . THR A 1 82 ? -3.060 -1.438 24.512 1.00 69.62 82 THR A CA 1
ATOM 636 C C . THR A 1 82 ? -1.876 -0.776 25.218 1.00 69.62 82 THR A C 1
ATOM 638 O O . THR A 1 82 ? -1.694 0.435 25.111 1.00 69.62 82 THR A O 1
ATOM 641 N N . LYS A 1 83 ? -1.030 -1.563 25.901 1.00 72.62 83 LYS A N 1
ATOM 642 C CA . LYS A 1 83 ? 0.215 -1.064 26.508 1.00 72.62 83 LYS A CA 1
ATOM 643 C C . LYS A 1 83 ? 1.152 -0.499 25.442 1.00 72.62 83 LYS A C 1
ATOM 645 O O . LYS A 1 83 ? 1.601 0.632 25.574 1.00 72.62 83 LYS A O 1
ATOM 650 N N . LEU A 1 84 ? 1.381 -1.230 24.351 1.00 71.81 84 LE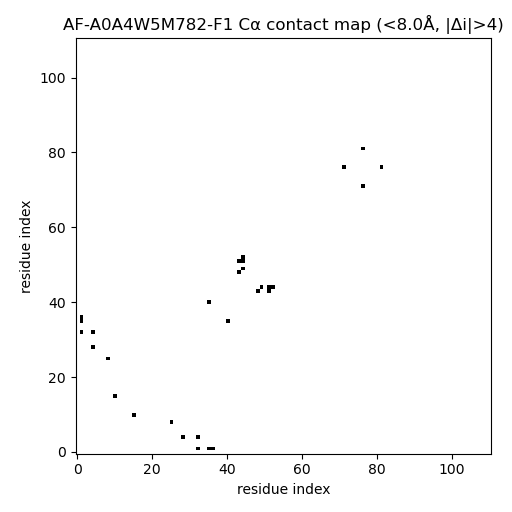U A N 1
ATOM 651 C CA . LEU A 1 84 ? 2.206 -0.741 23.245 1.00 71.81 84 LEU A CA 1
ATOM 652 C C . LEU A 1 84 ? 1.594 0.487 22.555 1.00 71.81 84 LEU A C 1
ATOM 654 O O . LEU A 1 84 ? 2.312 1.441 22.273 1.00 71.81 84 LEU A O 1
ATOM 658 N N . GLN A 1 85 ? 0.278 0.507 22.329 1.00 69.94 85 GLN A N 1
ATOM 659 C CA . GLN A 1 85 ? -0.432 1.652 21.747 1.00 69.94 85 GLN A CA 1
ATOM 660 C C . GLN A 1 85 ? -0.393 2.907 22.623 1.00 69.94 85 GLN A C 1
ATOM 662 O O . GLN A 1 85 ? -0.543 3.998 22.086 1.00 69.94 85 GLN A O 1
ATOM 667 N N . HIS A 1 86 ? -0.204 2.781 23.937 1.00 70.94 86 HIS A N 1
ATOM 668 C CA . HIS A 1 86 ? -0.050 3.920 24.841 1.00 70.94 86 HIS A CA 1
ATOM 669 C C . HIS A 1 86 ? 1.389 4.468 24.855 1.00 70.94 86 HIS A C 1
ATOM 671 O O . HIS A 1 86 ? 1.586 5.681 24.897 1.00 70.94 86 HIS A O 1
ATOM 677 N N . GLU A 1 87 ? 2.395 3.594 24.741 1.00 75.31 87 GLU A N 1
ATOM 678 C CA . GLU A 1 87 ? 3.816 3.979 24.762 1.00 75.31 87 GLU A CA 1
ATOM 679 C C . GLU A 1 87 ? 4.337 4.477 23.398 1.00 75.31 87 GLU A C 1
ATOM 681 O O . GLU A 1 87 ? 5.100 5.437 23.322 1.00 75.31 87 GLU A O 1
ATOM 686 N N . LEU A 1 88 ? 3.892 3.884 22.287 1.00 75.06 88 LEU A N 1
ATOM 687 C CA . LEU A 1 88 ? 4.266 4.294 20.924 1.00 75.06 88 LEU A CA 1
ATOM 688 C C . LEU A 1 88 ? 3.962 5.770 20.559 1.00 75.06 88 LEU A C 1
ATOM 690 O O . LEU A 1 88 ? 4.795 6.393 19.893 1.00 75.06 88 LEU A O 1
ATOM 694 N N . PRO A 1 89 ? 2.818 6.379 20.936 1.00 77.06 89 PRO A N 1
ATOM 695 C CA . PRO A 1 89 ? 2.491 7.749 20.550 1.00 77.06 89 PRO A CA 1
ATOM 696 C C . PRO A 1 89 ? 3.339 8.809 21.256 1.00 77.06 89 PRO A C 1
ATOM 698 O O . PRO A 1 89 ? 3.485 9.896 20.697 1.00 77.06 89 PRO A O 1
ATOM 701 N N . SER A 1 90 ? 3.909 8.535 22.435 1.00 76.38 90 SER A N 1
ATOM 702 C CA . SER A 1 90 ? 4.806 9.486 23.110 1.00 76.38 90 SER A CA 1
ATOM 703 C C . SER A 1 90 ? 6.136 9.602 22.357 1.00 76.38 90 SER A C 1
ATOM 705 O O . SER A 1 90 ? 6.593 10.708 22.074 1.00 76.38 90 SER A O 1
ATOM 707 N N . LEU A 1 91 ? 6.688 8.470 21.911 1.00 77.88 91 LEU A N 1
ATOM 708 C CA . LEU A 1 91 ? 7.899 8.417 21.096 1.00 77.88 91 LEU A CA 1
ATOM 709 C C . LEU A 1 91 ? 7.675 9.019 19.698 1.00 77.88 91 LEU A C 1
ATOM 711 O O . LEU A 1 91 ? 8.472 9.844 19.250 1.00 77.88 91 LEU A O 1
ATOM 715 N N . ASN A 1 92 ? 6.567 8.672 19.031 1.00 76.50 92 ASN A N 1
ATOM 716 C CA . ASN A 1 92 ? 6.244 9.210 17.703 1.00 76.50 92 ASN A CA 1
ATOM 717 C C . ASN A 1 92 ? 6.003 10.726 17.717 1.00 76.50 92 ASN A C 1
ATOM 719 O O . ASN A 1 92 ? 6.422 11.422 16.790 1.00 76.50 92 ASN A O 1
ATOM 723 N N . LYS A 1 93 ? 5.358 11.261 18.764 1.00 79.94 93 LYS A N 1
ATOM 724 C CA . LYS A 1 93 ? 5.165 12.712 18.912 1.00 79.94 93 LYS A CA 1
ATOM 725 C C . LYS A 1 93 ? 6.495 13.444 19.062 1.00 79.94 93 LYS A C 1
ATOM 727 O O . LYS A 1 93 ? 6.688 14.449 18.384 1.00 79.94 93 LYS A O 1
ATOM 732 N N . THR A 1 94 ? 7.411 12.919 19.876 1.00 79.12 94 THR A N 1
ATOM 733 C CA . THR A 1 94 ? 8.744 13.508 20.077 1.00 79.12 94 THR A CA 1
ATOM 734 C C . THR A 1 94 ? 9.604 13.434 18.813 1.00 79.12 94 THR A C 1
ATOM 736 O O . THR A 1 94 ? 10.264 14.407 18.466 1.00 79.12 94 THR A O 1
ATOM 739 N N . LEU A 1 95 ? 9.562 12.323 18.071 1.00 80.38 95 LEU A N 1
ATOM 740 C CA . LEU A 1 95 ? 10.265 12.190 16.786 1.00 80.38 95 LEU A CA 1
ATOM 741 C C . LEU A 1 95 ? 9.722 13.152 15.720 1.00 80.38 95 LEU A C 1
ATOM 743 O O . LEU A 1 95 ? 10.501 13.775 14.999 1.00 80.38 95 LEU A O 1
ATOM 747 N N . SER A 1 96 ? 8.398 13.308 15.627 1.00 79.06 96 SER A N 1
ATOM 748 C CA . SER A 1 96 ? 7.782 14.208 14.64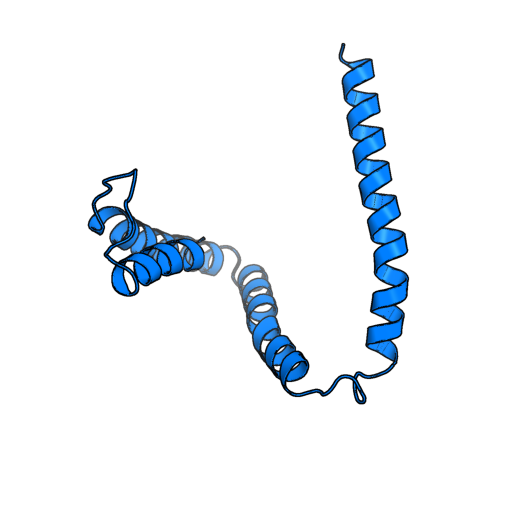7 1.00 79.06 96 SER A CA 1
ATOM 749 C C . SER A 1 96 ? 8.028 15.682 14.972 1.00 79.06 96 SER A C 1
ATOM 751 O O . SER A 1 96 ? 8.269 16.462 14.051 1.00 79.06 96 SER A O 1
ATOM 753 N N . SER A 1 97 ? 7.979 16.075 16.249 1.00 80.00 97 SER A N 1
ATOM 754 C CA . SER A 1 97 ? 8.285 17.450 16.658 1.00 80.00 97 SER A CA 1
ATOM 755 C C . SER A 1 97 ? 9.773 17.765 16.504 1.00 80.00 97 SER A C 1
ATOM 757 O O . SER A 1 97 ? 10.108 18.824 15.980 1.00 80.00 97 SER A O 1
ATOM 759 N N . ALA A 1 98 ? 10.664 16.830 16.849 1.00 81.56 98 ALA A N 1
ATOM 760 C CA . ALA A 1 98 ? 12.102 16.984 16.636 1.00 81.56 98 ALA A CA 1
ATOM 761 C C . ALA A 1 98 ? 12.449 17.114 15.144 1.00 81.56 98 ALA A C 1
ATOM 763 O O . ALA A 1 98 ? 13.215 17.994 14.765 1.00 81.56 98 ALA A O 1
ATOM 764 N N . CYS A 1 99 ? 11.842 16.301 14.274 1.00 78.62 99 CYS A N 1
ATOM 765 C CA . CYS A 1 99 ? 12.038 16.398 12.824 1.00 78.62 99 CYS A CA 1
ATOM 766 C C . CYS A 1 99 ? 11.547 17.744 12.261 1.00 78.62 99 CYS A C 1
ATOM 768 O O . CYS A 1 99 ? 12.200 18.335 11.398 1.00 78.62 99 CYS A O 1
ATOM 770 N N . PHE A 1 100 ? 10.425 18.258 12.774 1.00 83.25 100 PHE A N 1
ATOM 771 C CA . PHE A 1 100 ? 9.918 19.577 12.397 1.00 83.25 100 PHE A CA 1
ATOM 772 C C . PHE A 1 100 ? 10.859 20.702 12.854 1.00 83.25 100 PHE A C 1
ATOM 774 O O . PHE A 1 100 ? 11.150 21.611 12.075 1.00 83.25 100 PHE A O 1
ATOM 781 N N . GLN A 1 101 ? 11.395 20.604 14.073 1.00 83.19 101 GLN A N 1
ATOM 782 C CA . GLN A 1 101 ? 12.348 21.570 14.616 1.00 83.19 101 GLN A CA 1
ATOM 783 C C . GLN A 1 101 ? 13.649 21.587 13.802 1.00 83.19 101 GLN A C 1
ATOM 785 O O . GLN A 1 101 ? 14.030 22.636 13.296 1.00 83.19 101 GLN A O 1
ATOM 790 N N . ILE A 1 102 ? 14.243 20.418 13.543 1.00 81.88 102 ILE A N 1
ATOM 791 C CA . ILE A 1 102 ? 15.465 20.278 12.732 1.00 81.88 102 ILE A CA 1
ATOM 792 C C . ILE A 1 102 ? 15.257 20.818 11.312 1.00 81.88 102 ILE A C 1
ATOM 794 O O . ILE A 1 102 ? 16.132 21.484 10.760 1.00 81.88 102 ILE A O 1
ATOM 798 N N . ARG A 1 103 ? 14.092 20.555 10.702 1.00 79.69 103 ARG A N 1
ATOM 799 C CA . ARG A 1 103 ? 13.760 21.116 9.387 1.00 79.69 103 ARG A CA 1
ATOM 800 C C . ARG A 1 103 ? 13.673 22.642 9.436 1.00 79.69 103 ARG A C 1
ATOM 802 O O . ARG A 1 103 ? 14.138 23.285 8.504 1.00 79.69 103 ARG A O 1
ATOM 809 N N . THR A 1 104 ? 13.113 23.211 10.500 1.00 77.06 104 THR A N 1
ATOM 810 C CA . THR A 1 104 ? 12.996 24.668 10.669 1.00 77.06 104 THR A CA 1
ATOM 811 C C . THR A 1 104 ? 14.365 25.318 10.899 1.00 77.06 104 THR A C 1
ATOM 813 O O . THR A 1 104 ? 14.670 26.322 10.258 1.00 77.06 104 THR A O 1
ATOM 816 N N . ASP A 1 105 ? 15.228 24.709 11.716 1.00 79.62 105 ASP A N 1
ATOM 817 C CA . ASP A 1 105 ? 16.587 25.202 11.982 1.00 79.62 105 ASP A CA 1
ATOM 818 C C . ASP A 1 105 ? 17.470 25.161 10.720 1.00 79.62 105 ASP A C 1
ATOM 8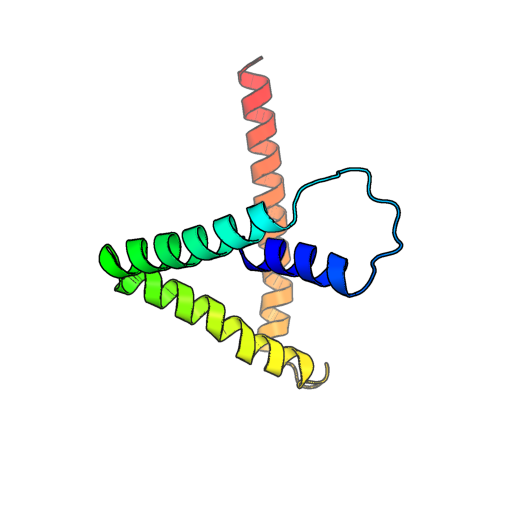20 O O . ASP A 1 105 ? 18.238 26.086 10.457 1.00 79.62 105 ASP A O 1
ATOM 824 N N . LEU A 1 106 ? 17.305 24.136 9.875 1.00 77.75 106 LEU A N 1
ATOM 825 C CA . LEU A 1 106 ? 18.034 24.018 8.609 1.00 77.75 106 LEU A CA 1
ATOM 826 C C . LEU A 1 106 ? 17.591 25.058 7.565 1.00 77.75 106 LEU A C 1
ATOM 828 O O . LEU A 1 106 ? 18.425 25.539 6.803 1.00 77.75 106 LEU A O 1
ATOM 832 N N . TYR A 1 107 ? 16.308 25.441 7.544 1.00 74.50 107 TYR A N 1
ATOM 833 C CA . TYR A 1 107 ? 15.821 26.541 6.699 1.00 74.50 107 TYR A CA 1
ATOM 834 C C . TYR A 1 107 ? 16.339 27.909 7.173 1.00 74.50 107 TYR A C 1
ATOM 836 O O . TYR A 1 107 ? 16.702 28.726 6.332 1.00 74.50 107 TYR A O 1
ATOM 844 N N . SER A 1 108 ? 16.431 28.144 8.486 1.00 78.94 108 SER A N 1
ATOM 845 C CA . SER A 1 108 ? 16.973 29.393 9.051 1.00 78.94 108 SER A CA 1
ATOM 846 C C . SER A 1 108 ? 18.489 29.547 8.888 1.00 78.94 108 SER A C 1
ATOM 848 O O . SER A 1 108 ? 18.980 30.665 8.918 1.00 78.94 108 SER A O 1
ATOM 850 N N . CYS A 1 109 ? 19.246 28.456 8.726 1.00 68.88 109 CYS A N 1
ATOM 851 C CA . CYS A 1 109 ? 20.674 28.521 8.383 1.00 68.88 109 CYS A CA 1
ATOM 852 C C . CYS A 1 109 ? 20.941 28.688 6.876 1.00 68.88 109 CYS A C 1
ATOM 854 O O . CYS A 1 109 ? 22.070 29.002 6.501 1.00 68.88 109 CYS A O 1
ATOM 856 N N . LEU A 1 110 ? 19.950 28.416 6.017 1.00 68.88 110 LEU A N 1
ATOM 857 C CA . LEU A 1 110 ? 20.082 28.496 4.557 1.00 68.88 110 LEU A CA 1
ATOM 858 C C . LEU A 1 110 ? 19.625 29.855 3.981 1.00 68.88 110 LEU A C 1
ATOM 860 O O . LEU A 1 110 ? 19.916 30.141 2.820 1.00 68.88 110 LEU A O 1
ATOM 864 N N . VAL A 1 111 ? 18.905 30.661 4.768 1.00 62.75 111 VAL A N 1
ATOM 865 C CA . VAL A 1 111 ? 18.446 32.031 4.454 1.00 62.75 111 VAL A CA 1
ATOM 866 C C . VAL A 1 111 ? 19.279 33.034 5.234 1.00 62.75 111 VAL A C 1
ATOM 868 O O . VAL A 1 111 ? 19.681 34.046 4.619 1.00 62.75 111 VAL A O 1
#

InterPro domains:
  IPR050598 Cellular Amino Acid Transporter [PTHR11785] (2-81)

pLDDT: mean 78.65, std 8.7, range [56.38, 94.75]

Mean predicted aligned error: 12.31 Å

Radius of gyration: 21.65 Å; Cα contacts (8 Å, |Δi|>4): 15; chains: 1; bounding box: 45×45×49 Å